Protein AF-A0ABD2D5I7-F1 (afdb_monomer)

Foldseek 3Di:
DDDDDPDDDDDDPPPDPCVVVDDDCPCVVVVVVVVVVVLVVQCVVPPPDHSPDDDFDKDFDDDPVGRVDIDGDDHDDPVVCVVVVADPVGDPD

pLDDT: mean 93.25, std 9.7, range [39.91, 98.56]

Structure (mmCIF, N/CA/C/O backbone):
data_AF-A0ABD2D5I7-F1
#
_entry.id   AF-A0ABD2D5I7-F1
#
loop_
_atom_site.group_PDB
_atom_site.id
_atom_site.type_symbol
_atom_site.label_atom_id
_atom_site.label_alt_id
_atom_site.label_comp_id
_atom_site.label_asym_id
_atom_site.label_entity_id
_atom_site.label_seq_id
_atom_site.pdbx_PDB_ins_code
_atom_site.Cartn_x
_atom_site.Cartn_y
_atom_site.Cartn_z
_atom_site.occupancy
_atom_site.B_iso_or_equiv
_atom_site.auth_seq_id
_atom_site.auth_comp_id
_atom_site.auth_asym_id
_atom_site.auth_atom_id
_atom_site.pdbx_PDB_model_num
ATOM 1 N N . MET A 1 1 ? 15.324 -7.312 -37.063 1.00 67.88 1 MET A N 1
ATOM 2 C CA . MET A 1 1 ? 15.719 -8.734 -37.141 1.00 67.88 1 MET A CA 1
ATOM 3 C C . MET A 1 1 ? 14.704 -9.442 -38.008 1.00 67.88 1 MET A C 1
ATOM 5 O O . MET A 1 1 ? 13.518 -9.305 -37.733 1.00 67.88 1 MET A O 1
ATOM 9 N N . ALA A 1 2 ? 15.147 -10.118 -39.065 1.00 83.62 2 ALA A N 1
ATOM 10 C CA . ALA A 1 2 ? 14.254 -10.952 -39.859 1.00 83.62 2 ALA A CA 1
ATOM 11 C C . ALA A 1 2 ? 13.894 -12.219 -39.057 1.00 83.62 2 ALA A C 1
ATOM 13 O O . ALA A 1 2 ? 14.761 -12.736 -38.344 1.00 83.62 2 ALA A O 1
ATOM 14 N N . PRO A 1 3 ? 12.640 -12.699 -39.120 1.00 88.25 3 PRO A N 1
ATOM 15 C CA . PRO A 1 3 ? 12.279 -13.980 -38.526 1.00 88.25 3 PRO A CA 1
ATOM 16 C C . PRO A 1 3 ? 13.114 -15.103 -39.158 1.00 88.25 3 PRO A C 1
ATOM 18 O O . PRO A 1 3 ? 13.356 -15.104 -40.362 1.00 88.25 3 PRO A O 1
ATOM 21 N N . S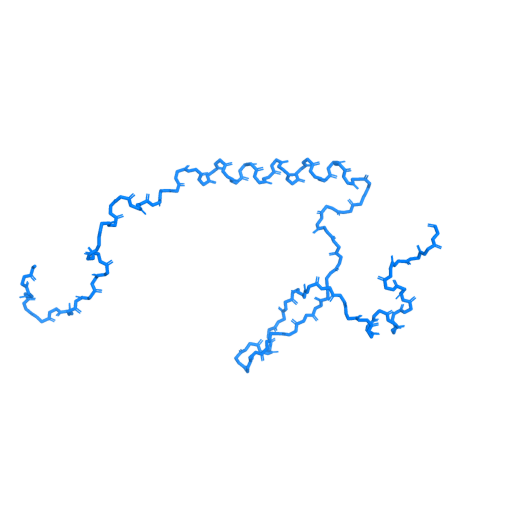ER A 1 4 ? 13.570 -16.048 -38.332 1.00 89.38 4 SER A N 1
ATOM 22 C CA . SER A 1 4 ? 14.318 -17.232 -38.764 1.00 89.38 4 SER A CA 1
ATOM 23 C C . SER A 1 4 ? 13.558 -18.489 -38.356 1.00 89.38 4 SER A C 1
ATOM 25 O O . SER A 1 4 ? 13.133 -18.607 -37.203 1.00 89.38 4 SER A O 1
ATOM 27 N N . ARG A 1 5 ? 13.401 -19.427 -39.302 1.00 90.44 5 ARG A N 1
ATOM 28 C CA . ARG A 1 5 ? 12.608 -20.661 -39.144 1.00 90.44 5 ARG A CA 1
ATOM 29 C C . ARG A 1 5 ? 11.195 -20.352 -38.599 1.00 90.44 5 ARG A C 1
ATOM 31 O O . ARG A 1 5 ? 10.646 -19.295 -38.888 1.00 90.44 5 ARG A O 1
ATOM 38 N N . ASN A 1 6 ? 10.594 -21.268 -37.837 1.00 92.38 6 ASN A N 1
ATOM 39 C CA . ASN A 1 6 ? 9.216 -21.164 -37.339 1.00 92.38 6 ASN A CA 1
ATOM 40 C C . ASN A 1 6 ? 9.136 -20.687 -35.871 1.00 92.38 6 ASN A C 1
ATOM 42 O O . ASN A 1 6 ? 8.479 -21.303 -35.034 1.00 92.38 6 ASN A O 1
ATOM 46 N N . GLY A 1 7 ? 9.888 -19.640 -35.524 1.00 92.00 7 GLY A N 1
ATOM 47 C CA . GLY A 1 7 ? 9.841 -19.035 -34.189 1.00 92.00 7 GLY A CA 1
ATOM 48 C C . GLY A 1 7 ? 8.635 -18.107 -33.993 1.00 92.00 7 GLY A C 1
ATOM 49 O O . GLY A 1 7 ? 8.097 -17.554 -34.950 1.00 92.00 7 GLY A O 1
ATOM 50 N N . MET A 1 8 ? 8.233 -17.881 -32.737 1.00 92.56 8 MET A N 1
ATOM 51 C CA . MET A 1 8 ? 7.157 -16.940 -32.401 1.00 92.56 8 MET A CA 1
ATOM 52 C C . MET A 1 8 ? 7.527 -15.501 -32.785 1.00 92.56 8 MET A C 1
ATOM 54 O O . MET A 1 8 ? 8.601 -15.007 -32.435 1.00 92.56 8 MET A O 1
ATOM 58 N N . ILE A 1 9 ? 6.600 -14.794 -33.437 1.00 90.62 9 ILE A N 1
ATOM 59 C CA . ILE A 1 9 ? 6.755 -13.367 -33.727 1.00 90.62 9 ILE A CA 1
ATOM 60 C C . ILE A 1 9 ? 6.543 -12.579 -32.433 1.00 90.62 9 ILE A C 1
ATOM 62 O O . ILE A 1 9 ? 5.422 -12.419 -31.946 1.00 90.62 9 ILE A O 1
ATOM 66 N N . LEU A 1 10 ? 7.638 -12.078 -31.869 1.00 93.12 10 LEU A N 1
ATOM 67 C CA . LEU A 1 10 ? 7.605 -11.243 -30.675 1.00 93.12 10 LEU A CA 1
ATOM 68 C C . LEU A 1 10 ? 7.125 -9.826 -31.027 1.00 93.12 10 LEU A C 1
ATOM 70 O O . LEU A 1 10 ? 7.531 -9.256 -32.038 1.00 93.12 10 LEU A O 1
ATOM 74 N N . LYS A 1 11 ? 6.325 -9.219 -30.143 1.00 94.88 11 LYS A N 1
ATOM 75 C CA . LYS A 1 11 ? 5.972 -7.787 -30.180 1.00 94.88 11 LYS A CA 1
ATOM 76 C C . LYS A 1 11 ? 6.624 -7.047 -29.000 1.00 94.88 11 LYS A C 1
ATOM 78 O O . LYS A 1 11 ? 5.929 -6.690 -28.049 1.00 94.88 11 LYS A O 1
ATOM 83 N N . PRO A 1 12 ? 7.960 -6.870 -28.987 1.00 94.44 12 PRO A N 1
ATOM 84 C CA . PRO A 1 12 ? 8.639 -6.230 -27.869 1.00 94.44 12 PRO A CA 1
ATOM 85 C C . PRO A 1 12 ? 8.352 -4.724 -27.842 1.00 94.44 12 PRO A C 1
ATOM 87 O O . PRO A 1 12 ? 8.644 -4.006 -28.793 1.00 94.44 12 PRO A O 1
ATOM 90 N N . HIS A 1 13 ? 7.844 -4.215 -26.721 1.00 95.50 13 HIS A N 1
ATOM 91 C CA . HIS A 1 13 ? 7.508 -2.796 -26.557 1.00 95.50 13 HIS A CA 1
ATOM 92 C C . HIS A 1 13 ? 8.732 -1.912 -26.234 1.00 95.50 13 HIS A C 1
ATOM 94 O O . HIS A 1 13 ? 8.715 -1.124 -25.291 1.00 95.50 13 HIS A O 1
ATOM 100 N N . PHE A 1 14 ? 9.790 -2.015 -27.044 1.00 94.75 14 PHE A N 1
ATOM 101 C CA . PHE A 1 14 ? 11.030 -1.226 -26.939 1.00 94.75 14 PHE A CA 1
ATOM 102 C C . PHE A 1 14 ? 11.172 -0.180 -28.064 1.00 94.75 14 PHE A C 1
ATOM 104 O O . PHE A 1 14 ? 12.278 0.187 -28.438 1.00 94.75 14 PHE A O 1
ATOM 111 N N . HIS A 1 15 ? 10.054 0.311 -28.612 1.00 94.00 15 HIS A N 1
ATOM 112 C CA . HIS A 1 15 ? 10.024 1.232 -29.766 1.00 94.00 15 HIS A CA 1
ATOM 113 C C . HIS A 1 15 ? 10.297 2.710 -29.434 1.00 94.00 15 HIS A C 1
ATOM 115 O O . HIS A 1 15 ? 10.431 3.527 -30.337 1.00 94.00 15 HIS A O 1
ATOM 121 N N . LYS A 1 16 ? 10.313 3.075 -28.148 1.00 96.06 16 LYS A N 1
ATOM 122 C CA . LYS A 1 16 ? 10.599 4.439 -27.669 1.00 96.06 16 LYS A CA 1
ATOM 123 C C . LYS A 1 16 ? 11.985 4.475 -27.027 1.00 96.06 16 LYS A C 1
ATOM 125 O O . LYS A 1 16 ? 12.515 3.419 -26.691 1.00 96.06 16 LYS A O 1
ATOM 130 N N . ASP A 1 17 ? 12.487 5.672 -26.716 1.00 94.94 17 ASP A N 1
ATOM 131 C CA . ASP A 1 17 ? 13.673 5.882 -25.869 1.00 94.94 17 ASP A CA 1
ATOM 132 C C . ASP A 1 17 ? 13.446 5.321 -24.452 1.00 94.94 17 ASP A C 1
ATOM 134 O O . ASP A 1 17 ? 13.072 6.036 -23.512 1.00 94.94 17 ASP A O 1
ATOM 138 N N . TRP A 1 18 ? 13.588 4.007 -24.304 1.00 96.25 18 TRP A N 1
ATOM 139 C CA . TRP A 1 18 ? 13.392 3.283 -23.053 1.00 96.25 18 TRP A CA 1
ATOM 140 C C . TRP A 1 18 ? 14.660 3.320 -22.201 1.00 96.25 18 TRP A C 1
ATOM 142 O O . TRP A 1 18 ? 14.557 3.427 -20.983 1.00 96.25 18 TRP A O 1
ATOM 152 N N . GLN A 1 19 ? 15.841 3.329 -22.833 1.00 96.62 19 GLN A N 1
ATOM 153 C CA . GLN A 1 19 ? 17.141 3.355 -22.151 1.00 96.62 19 GLN A CA 1
ATOM 154 C C . GLN A 1 19 ? 17.293 4.585 -21.241 1.00 96.62 19 GLN A C 1
ATOM 156 O O . GLN A 1 19 ? 17.780 4.471 -20.120 1.00 96.62 19 GLN A O 1
ATOM 161 N N . ARG A 1 20 ? 16.768 5.748 -21.659 1.00 96.94 20 ARG A N 1
ATOM 162 C CA . ARG A 1 20 ? 16.734 6.981 -20.845 1.00 96.94 20 ARG A CA 1
ATOM 163 C C . ARG A 1 20 ? 15.853 6.877 -19.592 1.00 96.94 20 ARG A C 1
ATOM 165 O O . ARG A 1 20 ? 15.998 7.675 -18.676 1.00 96.94 20 ARG A O 1
ATOM 172 N N . ARG A 1 21 ? 14.915 5.926 -19.550 1.00 96.06 21 ARG A N 1
ATOM 173 C CA . ARG A 1 21 ? 13.912 5.756 -18.481 1.00 96.06 21 ARG A CA 1
ATOM 174 C C . ARG A 1 21 ? 14.091 4.445 -17.716 1.00 96.06 21 ARG A C 1
ATOM 176 O O . ARG A 1 21 ? 13.137 3.918 -17.143 1.00 96.06 21 ARG A O 1
ATOM 183 N N . VAL A 1 22 ? 15.311 3.913 -17.693 1.00 97.12 22 VAL A N 1
ATOM 184 C CA . VAL A 1 22 ? 15.637 2.708 -16.929 1.00 97.12 22 VAL A CA 1
ATOM 185 C C . VAL A 1 22 ? 15.668 3.043 -15.439 1.00 97.12 22 VAL A C 1
ATOM 187 O O . VAL A 1 22 ? 16.551 3.743 -14.952 1.00 97.12 22 VAL A O 1
ATOM 190 N N . ALA A 1 23 ? 14.698 2.518 -14.693 1.00 96.88 23 ALA A N 1
ATOM 191 C CA . ALA A 1 23 ? 14.695 2.587 -13.238 1.00 96.88 23 ALA A CA 1
ATOM 192 C C . ALA A 1 23 ? 15.485 1.406 -12.651 1.00 96.88 23 ALA A C 1
ATOM 194 O O . ALA A 1 23 ? 15.045 0.257 -12.723 1.00 96.88 23 ALA A O 1
ATOM 195 N N . THR A 1 24 ? 16.639 1.684 -12.041 1.00 97.00 24 THR A N 1
ATOM 196 C CA . THR A 1 24 ? 17.440 0.671 -11.336 1.00 97.00 24 THR A CA 1
ATOM 197 C C . THR A 1 24 ? 16.986 0.499 -9.882 1.00 97.00 24 THR A C 1
ATOM 199 O O . THR A 1 24 ? 16.348 1.370 -9.285 1.00 97.00 24 THR A O 1
ATOM 202 N N . TRP A 1 25 ? 17.314 -0.653 -9.288 1.00 97.62 25 TRP A N 1
ATOM 203 C CA . TRP A 1 25 ? 16.870 -1.039 -7.940 1.00 97.62 25 TRP A CA 1
ATOM 204 C C . TRP A 1 25 ? 18.021 -1.164 -6.927 1.00 97.62 25 TRP A C 1
ATOM 206 O O . TRP A 1 25 ? 17.844 -1.760 -5.865 1.00 97.62 25 TRP A O 1
ATOM 216 N N . PHE A 1 26 ? 19.183 -0.552 -7.188 1.00 97.81 26 PHE A N 1
ATOM 217 C CA . PHE A 1 26 ? 20.338 -0.569 -6.270 1.00 97.81 26 PHE A CA 1
ATOM 218 C C . PHE A 1 26 ? 20.028 0.037 -4.891 1.00 97.81 26 PHE A C 1
ATOM 220 O O . PHE A 1 26 ? 20.593 -0.358 -3.876 1.00 97.81 26 PHE A O 1
ATOM 227 N N . ASN A 1 27 ? 19.060 0.954 -4.822 1.00 97.75 27 ASN A N 1
ATOM 228 C CA . ASN A 1 27 ? 18.607 1.577 -3.576 1.00 97.75 27 ASN A CA 1
ATOM 229 C C . ASN A 1 27 ? 17.630 0.709 -2.751 1.00 97.75 27 ASN A C 1
ATOM 231 O O . ASN A 1 27 ? 17.170 1.148 -1.691 1.00 97.75 27 ASN A O 1
ATOM 235 N N . GLN A 1 28 ? 17.278 -0.500 -3.203 1.00 98.19 28 GLN A N 1
ATOM 236 C CA . GLN A 1 28 ? 16.343 -1.391 -2.512 1.00 98.19 28 GLN A CA 1
ATOM 237 C C . GLN A 1 28 ? 16.750 -1.708 -1.051 1.00 98.19 28 GLN A C 1
ATOM 239 O O . GLN A 1 28 ? 15.894 -1.525 -0.173 1.00 98.19 28 GLN A O 1
ATOM 244 N N . PRO A 1 29 ? 17.999 -2.127 -0.732 1.00 98.25 29 PRO A N 1
ATOM 245 C CA . PRO A 1 29 ? 18.416 -2.380 0.652 1.00 98.25 29 PRO A CA 1
ATOM 246 C C . PRO A 1 29 ? 18.350 -1.116 1.517 1.00 98.25 29 PRO A C 1
ATOM 248 O O . PRO A 1 29 ? 17.749 -1.135 2.595 1.00 98.25 29 PRO A O 1
ATOM 251 N N . ALA A 1 30 ? 18.845 0.018 1.011 1.00 98.31 30 ALA A N 1
ATOM 252 C CA . ALA A 1 30 ? 18.778 1.301 1.710 1.00 98.31 30 ALA A CA 1
ATOM 253 C C . ALA A 1 30 ? 17.324 1.712 2.013 1.00 98.31 30 ALA A C 1
ATOM 255 O O . ALA A 1 30 ? 16.995 2.134 3.124 1.00 98.31 30 ALA A O 1
ATOM 256 N N . ARG A 1 31 ? 16.402 1.506 1.061 1.00 98.31 31 ARG A N 1
ATOM 257 C CA . ARG A 1 31 ? 14.969 1.783 1.239 1.00 98.31 31 ARG A CA 1
ATOM 258 C C . ARG A 1 31 ? 14.335 0.884 2.306 1.00 98.31 31 ARG A C 1
ATOM 260 O O . ARG A 1 31 ? 13.491 1.370 3.064 1.00 98.31 31 ARG A O 1
ATOM 267 N N . LYS A 1 32 ? 14.728 -0.395 2.389 1.00 98.56 32 LYS A N 1
ATOM 268 C CA . LYS A 1 32 ? 14.273 -1.332 3.436 1.00 98.56 32 LYS A CA 1
ATOM 269 C C . LYS A 1 32 ? 14.737 -0.873 4.823 1.00 98.56 32 LYS A C 1
ATOM 271 O O . LYS A 1 32 ? 13.900 -0.746 5.720 1.00 98.56 32 LYS A O 1
ATOM 276 N N . ILE A 1 33 ? 16.019 -0.529 4.972 1.00 98.56 33 ILE A N 1
ATOM 277 C CA . ILE A 1 33 ? 16.587 -0.013 6.230 1.00 98.56 33 ILE A CA 1
ATOM 278 C C . ILE A 1 33 ? 15.890 1.289 6.642 1.00 98.56 33 ILE A C 1
ATOM 280 O O . ILE A 1 33 ? 15.426 1.407 7.777 1.00 98.56 33 ILE A O 1
ATOM 284 N N . ARG A 1 34 ? 15.726 2.236 5.710 1.00 98.56 34 ARG A N 1
ATOM 285 C CA . ARG A 1 34 ? 15.041 3.514 5.962 1.00 98.56 34 ARG A CA 1
ATOM 286 C C . ARG A 1 34 ? 13.609 3.311 6.464 1.00 98.56 34 ARG A C 1
ATOM 288 O O . ARG A 1 34 ? 13.220 3.908 7.464 1.00 98.56 34 ARG A O 1
ATOM 295 N N . ARG A 1 35 ? 12.830 2.428 5.820 1.00 98.50 35 ARG A N 1
ATOM 296 C CA . ARG A 1 35 ? 11.463 2.082 6.259 1.00 98.50 35 ARG A CA 1
ATOM 297 C C . ARG A 1 35 ? 11.448 1.456 7.658 1.00 98.50 35 ARG A C 1
ATOM 299 O O . ARG A 1 35 ? 10.560 1.777 8.441 1.00 98.50 35 ARG A O 1
ATOM 306 N N . ARG A 1 36 ? 12.415 0.591 7.994 1.00 98.25 36 ARG A N 1
ATOM 307 C CA . ARG A 1 36 ? 12.533 -0.021 9.332 1.00 98.25 36 ARG A CA 1
ATOM 308 C C . ARG A 1 36 ? 12.820 1.025 10.412 1.00 98.25 36 ARG A C 1
ATOM 310 O O . ARG A 1 36 ? 12.075 1.079 11.387 1.00 98.25 36 ARG A O 1
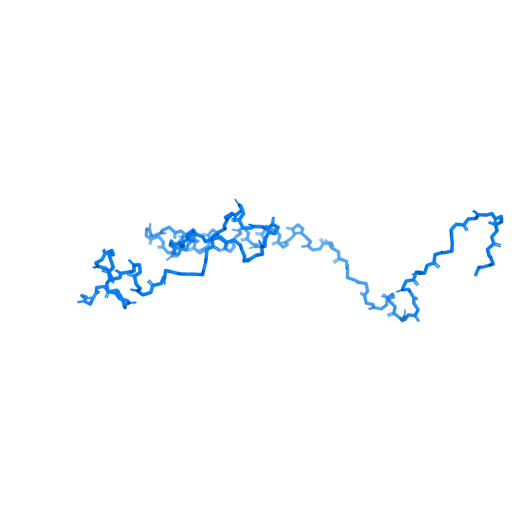ATOM 317 N N . LYS A 1 37 ? 13.828 1.881 10.209 1.00 98.44 37 LYS A N 1
ATOM 318 C CA . LYS A 1 37 ? 14.182 2.960 11.150 1.00 98.44 37 LYS A CA 1
ATOM 319 C C . LYS A 1 37 ? 13.002 3.913 11.382 1.00 98.44 37 LYS A C 1
ATOM 321 O O . LYS A 1 37 ? 12.671 4.208 12.525 1.00 98.44 37 LYS A O 1
ATOM 326 N N . ALA A 1 38 ? 12.295 4.306 10.318 1.00 97.88 38 ALA A N 1
ATOM 327 C CA . ALA A 1 38 ? 11.107 5.156 10.427 1.00 97.88 38 ALA A CA 1
ATOM 328 C C . ALA A 1 38 ? 9.974 4.505 11.246 1.00 97.88 38 ALA A C 1
ATOM 330 O O . ALA A 1 38 ? 9.330 5.174 12.052 1.00 97.88 38 ALA A O 1
ATOM 331 N N . ARG A 1 39 ? 9.744 3.191 11.088 1.00 97.75 39 ARG A N 1
ATOM 332 C CA . ARG A 1 39 ? 8.766 2.452 11.909 1.00 97.75 39 ARG A CA 1
ATOM 333 C C . ARG A 1 39 ? 9.170 2.406 13.384 1.00 97.75 39 ARG A C 1
ATOM 335 O O . ARG A 1 39 ? 8.312 2.621 14.231 1.00 97.75 39 ARG A O 1
ATOM 342 N N . GLN A 1 40 ? 10.451 2.177 13.687 1.00 97.38 40 GLN A N 1
ATOM 343 C CA . GLN A 1 40 ? 10.968 2.184 15.064 1.00 97.38 40 GLN A CA 1
ATOM 344 C C . GLN A 1 40 ? 10.824 3.565 15.717 1.00 97.38 40 GLN A C 1
ATOM 346 O O . GLN A 1 40 ? 10.336 3.661 16.840 1.00 97.38 40 GLN A O 1
ATOM 351 N N . ALA A 1 41 ? 11.170 4.636 14.997 1.00 97.56 41 ALA A N 1
ATOM 352 C CA . ALA A 1 41 ? 10.996 6.006 15.476 1.00 97.56 41 ALA A CA 1
ATOM 353 C C . ALA A 1 41 ? 9.515 6.342 15.728 1.00 97.56 41 ALA A C 1
ATOM 355 O O . ALA A 1 41 ? 9.173 6.882 16.778 1.00 97.56 41 ALA A O 1
ATOM 356 N N . LYS A 1 42 ? 8.613 5.954 14.810 1.00 96.69 42 LYS A N 1
ATOM 357 C CA . LYS A 1 42 ? 7.162 6.119 14.996 1.00 96.69 42 LYS A CA 1
ATOM 358 C C . LYS A 1 42 ? 6.662 5.373 16.237 1.00 96.69 42 LYS A C 1
ATOM 360 O O . LYS A 1 42 ? 5.861 5.936 16.973 1.00 96.69 42 LYS A O 1
ATOM 365 N N . ALA A 1 43 ? 7.112 4.136 16.454 1.00 96.88 43 ALA A N 1
ATOM 366 C CA . ALA A 1 43 ? 6.693 3.331 17.599 1.00 96.88 43 ALA A CA 1
ATOM 367 C C . ALA A 1 43 ? 7.104 3.972 18.930 1.00 96.88 43 ALA A C 1
ATOM 369 O O . ALA A 1 43 ? 6.261 4.122 19.806 1.00 96.88 43 ALA A O 1
ATOM 370 N N . ARG A 1 44 ? 8.354 4.443 19.038 1.00 96.44 44 ARG A N 1
ATOM 371 C CA . ARG A 1 44 ? 8.838 5.171 20.223 1.00 96.44 44 ARG A CA 1
ATOM 372 C C . ARG A 1 44 ? 8.031 6.442 20.492 1.00 96.44 44 ARG A C 1
ATOM 374 O O . ARG A 1 44 ? 7.681 6.702 21.630 1.00 96.44 44 ARG A O 1
ATOM 381 N N . ARG A 1 45 ? 7.686 7.200 19.444 1.00 96.75 45 ARG A N 1
ATOM 382 C CA . ARG A 1 45 ? 6.921 8.455 19.564 1.00 96.75 45 ARG A CA 1
ATOM 383 C C . ARG A 1 45 ? 5.473 8.262 20.030 1.00 96.75 45 ARG A C 1
ATOM 385 O O . ARG A 1 45 ? 4.905 9.169 20.618 1.00 96.75 45 ARG A O 1
ATOM 392 N N . VAL A 1 46 ? 4.843 7.139 19.682 1.00 95.06 46 VAL A N 1
ATOM 393 C CA . VAL A 1 46 ? 3.406 6.896 19.928 1.00 95.06 46 VAL A CA 1
ATOM 394 C C . VAL A 1 46 ? 3.163 6.066 21.198 1.00 95.06 46 VAL A C 1
ATOM 396 O O . VAL A 1 46 ? 2.015 5.952 21.631 1.00 95.06 46 VAL A O 1
ATOM 399 N N . ALA A 1 47 ? 4.222 5.522 21.808 1.00 93.94 47 ALA A N 1
ATOM 400 C CA . ALA A 1 47 ? 4.151 4.764 23.053 1.00 93.94 47 ALA A CA 1
ATOM 401 C C . ALA A 1 47 ? 3.340 5.525 24.127 1.00 93.94 47 ALA A C 1
ATOM 403 O O . ALA A 1 47 ? 3.500 6.741 24.245 1.00 93.94 47 ALA A O 1
ATOM 404 N N . PRO A 1 48 ? 2.437 4.849 24.868 1.00 95.38 48 PRO A N 1
ATOM 405 C CA . PRO A 1 48 ? 2.250 3.392 24.968 1.00 95.38 48 PRO A CA 1
ATOM 406 C C . PRO A 1 48 ? 1.347 2.768 23.886 1.00 95.38 48 PRO A C 1
ATOM 408 O O . PRO A 1 48 ? 1.159 1.553 23.858 1.00 95.38 48 PRO A O 1
ATOM 411 N N . ARG A 1 49 ? 0.773 3.568 22.979 1.00 93.88 49 ARG A N 1
ATOM 412 C CA . ARG A 1 49 ? -0.176 3.067 21.974 1.00 93.88 49 ARG A CA 1
ATOM 413 C C . ARG A 1 49 ? 0.521 2.207 20.904 1.00 93.88 49 ARG A C 1
ATOM 415 O O . ARG A 1 49 ? 1.661 2.488 20.522 1.00 93.88 49 ARG A O 1
ATOM 422 N N . PRO A 1 50 ? -0.169 1.201 20.337 1.00 95.19 50 PRO A N 1
ATOM 423 C CA . PRO A 1 50 ? 0.401 0.333 19.311 1.00 95.19 50 PRO A CA 1
ATOM 424 C C . PRO A 1 50 ? 0.713 1.085 18.004 1.00 95.19 50 PRO A C 1
ATOM 426 O O . PRO A 1 50 ? -0.093 1.842 17.465 1.00 95.19 50 PRO A O 1
ATOM 429 N N . ALA A 1 51 ? 1.890 0.823 17.429 1.00 93.56 51 ALA A N 1
ATOM 430 C CA . ALA A 1 51 ? 2.399 1.542 16.252 1.00 93.56 51 ALA A CA 1
ATOM 431 C C . ALA A 1 51 ? 1.742 1.145 14.910 1.00 93.56 51 ALA A C 1
ATOM 433 O O . ALA A 1 51 ? 1.886 1.871 13.912 1.00 93.56 51 ALA A O 1
ATOM 434 N N . CYS A 1 52 ? 1.044 -0.001 14.885 1.00 90.44 52 CYS A N 1
ATOM 435 C CA . CYS A 1 52 ? 0.407 -0.593 13.699 1.00 90.44 52 CYS A CA 1
ATOM 436 C C . CYS A 1 52 ? -0.704 0.299 13.106 1.00 90.44 52 CYS A C 1
ATOM 438 O O . CYS A 1 52 ? -1.041 0.177 11.931 1.00 90.44 52 CYS A O 1
ATOM 440 N N . GLY A 1 53 ? -1.188 1.277 13.876 1.00 89.94 53 GLY A N 1
ATOM 441 C CA . GLY A 1 53 ? -2.282 2.164 13.488 1.00 89.94 53 GLY A CA 1
ATOM 442 C C . GLY A 1 53 ? -3.612 1.728 14.108 1.00 89.94 53 GLY A C 1
ATOM 443 O O . GLY A 1 53 ? -3.619 0.846 14.965 1.00 89.94 53 GLY A O 1
ATOM 444 N N . PRO A 1 54 ? -4.722 2.370 13.713 1.00 92.56 54 PRO A N 1
ATOM 445 C CA . PRO A 1 54 ? -6.046 2.045 14.231 1.00 92.56 54 PRO A CA 1
ATOM 446 C C . PRO A 1 54 ? -6.529 0.678 13.734 1.00 92.56 54 PRO A C 1
ATOM 448 O O . PRO A 1 54 ? -6.121 0.213 12.664 1.00 92.56 54 PRO A O 1
ATOM 451 N N . VAL A 1 55 ? -7.440 0.070 14.495 1.00 93.88 55 VAL A N 1
ATOM 452 C CA . VAL A 1 55 ? -8.141 -1.162 14.108 1.00 93.88 55 VAL A CA 1
ATOM 453 C C . VAL A 1 55 ? -8.941 -0.917 12.826 1.00 93.88 55 VAL A C 1
ATOM 455 O O . VAL A 1 55 ? -9.486 0.168 12.612 1.00 93.88 55 VAL A O 1
ATOM 458 N N . ARG A 1 56 ? -8.978 -1.916 11.941 1.00 95.44 56 ARG A N 1
ATOM 459 C CA . ARG A 1 56 ? -9.662 -1.842 10.643 1.00 95.44 56 ARG A CA 1
ATOM 460 C C . ARG A 1 56 ? -10.694 -2.965 10.543 1.00 95.44 56 ARG A C 1
ATOM 462 O O . ARG A 1 56 ? -10.372 -4.074 10.968 1.00 95.44 56 ARG A O 1
ATOM 469 N N . PRO A 1 57 ? -11.875 -2.720 9.948 1.00 97.06 57 PRO A N 1
ATOM 470 C CA . PRO A 1 57 ? -12.875 -3.762 9.771 1.00 97.06 57 PRO A CA 1
ATOM 471 C C . PRO A 1 57 ? -12.438 -4.777 8.723 1.00 97.06 57 PRO A C 1
ATOM 473 O O . PRO A 1 57 ? -11.603 -4.511 7.851 1.00 97.06 57 PRO A O 1
ATOM 476 N N . VAL A 1 58 ? -13.063 -5.936 8.798 1.00 97.00 58 VAL A N 1
ATOM 477 C CA . VAL A 1 58 ? -12.859 -7.073 7.916 1.00 97.00 58 VAL A CA 1
ATOM 478 C C . VAL A 1 58 ? -13.899 -6.984 6.792 1.00 97.00 58 VAL A C 1
ATOM 480 O O . VAL A 1 58 ? -15.091 -7.031 7.056 1.00 97.00 58 VAL A O 1
ATOM 483 N N . VAL A 1 59 ? -13.466 -6.803 5.539 1.00 97.38 59 VAL A N 1
ATOM 484 C CA . VAL A 1 59 ? -14.356 -6.516 4.393 1.00 97.38 59 VAL A CA 1
ATOM 485 C C . VAL A 1 59 ? -14.129 -7.520 3.261 1.00 97.38 59 VAL A C 1
ATOM 487 O O . VAL A 1 59 ? -12.985 -7.860 2.943 1.00 97.38 59 VAL A O 1
ATOM 490 N N . ARG A 1 60 ? -15.211 -7.974 2.618 1.00 97.12 60 ARG A N 1
ATOM 491 C CA . ARG A 1 60 ? -15.152 -8.840 1.427 1.00 97.12 60 ARG A CA 1
ATOM 492 C C . ARG A 1 60 ? -14.719 -8.065 0.179 1.00 97.12 60 ARG A C 1
ATOM 494 O O . ARG A 1 60 ? -15.008 -6.880 0.017 1.00 97.12 60 ARG A O 1
ATOM 501 N N . CYS A 1 61 ? -13.999 -8.725 -0.724 1.00 97.44 61 CYS A N 1
ATOM 502 C CA . CYS A 1 61 ? -13.667 -8.136 -2.023 1.00 97.44 61 CYS A CA 1
ATOM 503 C C . CYS A 1 61 ? -14.910 -8.079 -2.942 1.00 97.44 61 CYS A C 1
ATOM 505 O O . CYS A 1 61 ? -15.768 -8.950 -2.841 1.00 97.44 61 CYS A O 1
ATOM 507 N N . PRO A 1 62 ? -15.016 -7.087 -3.848 1.00 97.12 62 PRO A N 1
ATOM 508 C CA . PRO A 1 62 ? -16.288 -6.755 -4.501 1.00 97.12 62 PRO A CA 1
ATOM 509 C C . PRO A 1 62 ? -16.701 -7.672 -5.663 1.00 97.12 62 PRO A C 1
ATOM 511 O O . PRO A 1 62 ? -17.864 -7.672 -6.042 1.00 97.12 62 PRO A O 1
ATOM 514 N N . THR A 1 63 ? -15.779 -8.420 -6.278 1.00 97.56 63 TH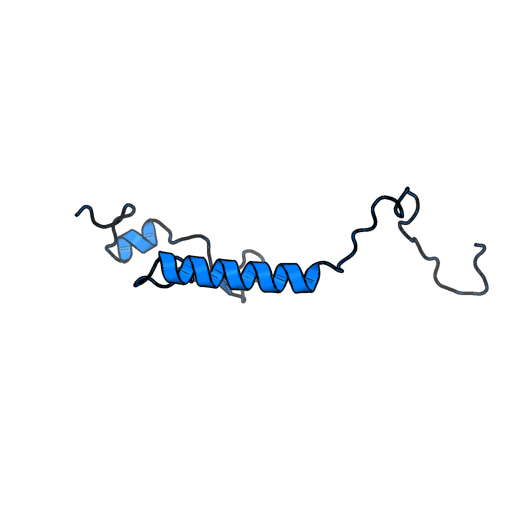R A N 1
ATOM 515 C CA . THR A 1 63 ? -16.086 -9.186 -7.500 1.00 97.56 63 THR A CA 1
ATOM 516 C C . THR A 1 63 ? -16.440 -10.638 -7.200 1.00 97.56 63 THR A C 1
ATOM 518 O O . THR A 1 63 ? -15.922 -11.218 -6.247 1.00 97.56 63 THR A O 1
ATOM 521 N N . VAL A 1 64 ? -17.222 -11.272 -8.082 1.00 97.88 64 VAL A N 1
ATOM 522 C CA . VAL A 1 64 ? -17.588 -12.703 -7.990 1.00 97.88 64 VAL A CA 1
ATOM 523 C C . VAL A 1 64 ? -16.354 -13.597 -7.831 1.00 97.88 64 VAL A C 1
ATOM 525 O O . VAL A 1 64 ? -16.334 -14.508 -7.014 1.00 97.88 64 VAL A O 1
ATOM 528 N N . ARG A 1 65 ? -15.252 -13.297 -8.523 1.00 97.69 65 ARG A N 1
ATOM 529 C CA . ARG A 1 65 ? -14.010 -14.073 -8.382 1.00 97.69 65 ARG A CA 1
ATOM 530 C C . ARG A 1 65 ? -13.388 -13.990 -6.980 1.00 97.69 65 ARG A C 1
ATOM 532 O O . ARG A 1 65 ? -12.723 -14.930 -6.558 1.00 97.69 65 ARG A O 1
ATOM 539 N N . TYR A 1 66 ? -13.551 -12.870 -6.275 1.00 97.94 66 TYR A N 1
ATOM 540 C CA . TYR A 1 66 ? -12.839 -12.592 -5.022 1.00 97.94 66 TYR A CA 1
ATOM 541 C C . TYR A 1 66 ? -13.740 -12.458 -3.793 1.00 97.94 66 TYR A C 1
ATOM 543 O O . TYR A 1 66 ? -13.209 -12.283 -2.703 1.00 97.94 66 TYR A O 1
ATOM 551 N N . HIS A 1 67 ? -15.060 -12.574 -3.928 1.00 96.88 67 HIS A N 1
ATOM 552 C CA . HIS A 1 67 ? -16.015 -12.432 -2.822 1.00 96.88 67 HIS A CA 1
ATOM 553 C C . HIS A 1 67 ? -15.840 -13.463 -1.687 1.00 96.88 67 HIS A C 1
ATOM 555 O O . HIS A 1 67 ? -16.297 -13.225 -0.570 1.00 96.88 67 HIS A O 1
ATOM 561 N N . THR A 1 68 ? -15.143 -14.576 -1.945 1.00 97.12 68 THR A N 1
ATOM 562 C CA . THR A 1 68 ? -14.733 -15.568 -0.933 1.00 97.12 68 THR A CA 1
ATOM 563 C C . THR A 1 68 ? -13.526 -15.117 -0.111 1.00 97.12 68 THR A C 1
ATOM 565 O O . THR A 1 68 ? -13.268 -15.655 0.962 1.00 97.12 68 THR A O 1
ATOM 568 N N . ARG A 1 69 ? -12.770 -14.125 -0.597 1.00 97.25 69 ARG A N 1
ATOM 569 C CA . ARG A 1 69 ? -11.598 -13.566 0.077 1.00 97.25 69 ARG A CA 1
ATOM 570 C C . ARG A 1 69 ? -11.964 -12.312 0.854 1.00 97.25 69 ARG A C 1
ATOM 572 O O . ARG A 1 69 ? -12.795 -11.497 0.452 1.00 97.25 69 ARG A O 1
ATOM 579 N N . VAL A 1 70 ? -11.240 -12.133 1.946 1.00 97.38 70 VAL A N 1
ATOM 580 C CA . VAL A 1 70 ? -11.446 -11.067 2.915 1.00 97.38 70 VAL A CA 1
ATOM 581 C C . VAL A 1 70 ? -10.173 -10.229 3.041 1.00 97.38 70 VAL A C 1
ATOM 583 O O . VAL A 1 70 ? -9.064 -10.736 2.873 1.00 97.38 70 VAL A O 1
ATOM 586 N N . ARG A 1 71 ? -10.321 -8.928 3.308 1.00 96.88 71 ARG A N 1
ATOM 587 C CA . ARG A 1 71 ? -9.217 -7.972 3.475 1.00 96.88 71 ARG A CA 1
ATOM 588 C C . ARG A 1 71 ? -9.524 -6.938 4.555 1.00 96.88 71 ARG A C 1
ATOM 590 O O . ARG A 1 71 ? -10.680 -6.714 4.900 1.00 96.88 71 ARG A O 1
ATOM 597 N N . ALA A 1 72 ? -8.496 -6.232 5.018 1.00 97.19 72 ALA A N 1
ATOM 598 C CA . ALA A 1 72 ? -8.695 -5.053 5.854 1.00 97.19 72 ALA A CA 1
ATOM 599 C C . ALA A 1 72 ? -9.364 -3.916 5.049 1.00 97.19 72 ALA A C 1
ATOM 601 O O . ALA A 1 72 ? -8.884 -3.513 3.982 1.00 97.19 72 ALA A O 1
ATOM 602 N N . GLY A 1 73 ? -10.478 -3.398 5.568 1.00 96.31 73 GLY A N 1
ATOM 603 C CA . GLY 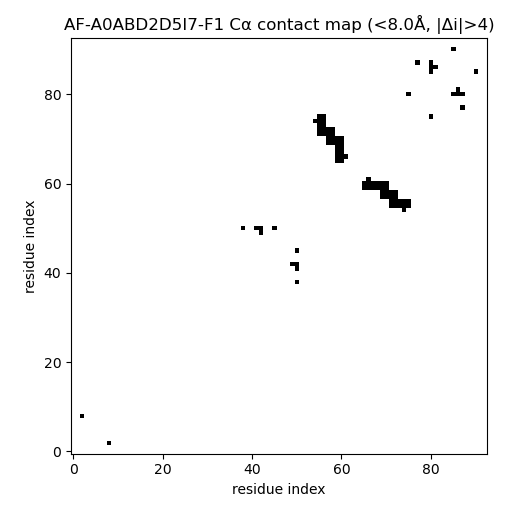A 1 73 ? -11.224 -2.254 5.043 1.00 96.31 73 GLY A CA 1
ATOM 604 C C . GLY A 1 73 ? -10.517 -0.918 5.284 1.00 96.31 73 GLY A C 1
ATOM 605 O O . GLY A 1 73 ? -9.353 -0.882 5.683 1.00 96.31 73 GLY A O 1
ATOM 606 N N . ARG A 1 74 ? -11.194 0.210 5.022 1.00 94.81 74 ARG A N 1
ATOM 607 C CA . ARG A 1 74 ? -10.644 1.553 5.306 1.00 94.81 74 ARG A CA 1
ATOM 608 C C . ARG A 1 74 ? -10.838 1.969 6.763 1.00 94.81 74 ARG A C 1
ATOM 610 O O . ARG A 1 74 ? -9.883 2.419 7.390 1.00 94.81 74 ARG A O 1
ATOM 617 N N . GLY A 1 75 ? -12.057 1.799 7.251 1.00 94.94 75 GLY A N 1
ATOM 618 C CA . GLY A 1 75 ? -12.545 2.129 8.585 1.00 94.94 75 GLY A CA 1
ATOM 619 C C . GLY A 1 75 ? -13.977 1.610 8.716 1.00 94.94 75 GLY A C 1
ATOM 620 O O . GLY A 1 75 ? -14.555 1.206 7.704 1.00 94.94 75 GLY A O 1
ATOM 621 N N . PHE A 1 76 ? -14.492 1.576 9.942 1.00 96.25 76 PHE A N 1
ATOM 622 C CA . PHE A 1 76 ? -15.837 1.089 10.255 1.00 96.25 76 PHE A CA 1
ATOM 623 C C . PHE A 1 76 ? -16.922 1.978 9.641 1.00 96.25 76 PHE A C 1
ATOM 625 O O . PHE A 1 76 ? -16.723 3.184 9.463 1.00 96.25 76 PHE A O 1
ATOM 632 N N . SER A 1 77 ? -18.058 1.373 9.310 1.00 95.25 77 SER A N 1
ATOM 633 C CA . S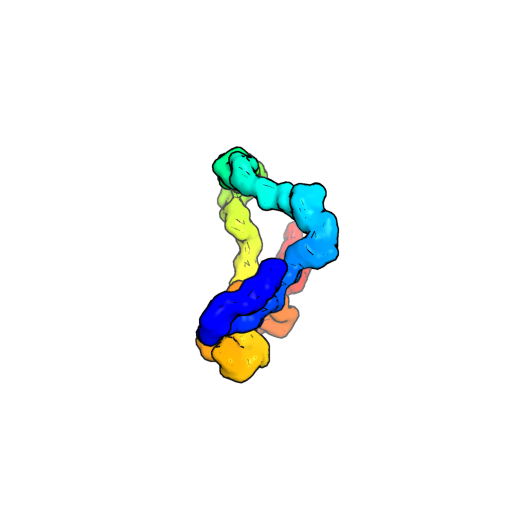ER A 1 77 ? -19.263 2.100 8.919 1.00 95.25 77 SER A CA 1
ATOM 634 C C . SER A 1 77 ? -19.912 2.774 10.135 1.00 95.25 77 SER A C 1
ATOM 636 O O . SER A 1 77 ? -19.714 2.367 11.279 1.00 95.25 77 SER A O 1
ATOM 638 N N . LEU A 1 78 ? -20.699 3.827 9.897 1.00 94.94 78 LEU A N 1
ATOM 639 C CA . LEU A 1 78 ? -21.414 4.523 10.975 1.00 94.94 78 LEU A CA 1
ATOM 640 C C . LEU A 1 78 ? -22.466 3.630 11.641 1.00 94.94 78 LEU A C 1
ATOM 642 O O . LEU A 1 78 ? -22.735 3.787 12.828 1.00 94.94 78 LEU A O 1
ATOM 646 N N . GLU A 1 79 ? -23.041 2.704 10.878 1.00 95.31 79 GLU A N 1
ATOM 647 C CA . GLU A 1 79 ? -24.000 1.724 11.375 1.00 95.31 79 GLU A CA 1
ATOM 648 C C . GLU A 1 79 ? -23.331 0.733 12.331 1.00 95.31 79 GLU A C 1
ATOM 650 O O . GLU A 1 79 ? -23.782 0.594 13.464 1.00 95.31 79 GLU A O 1
ATOM 655 N N . GLU A 1 80 ? -22.199 0.141 11.937 1.00 94.06 80 GLU A N 1
ATOM 656 C CA . GLU A 1 80 ? -21.416 -0.746 12.810 1.00 94.06 80 GLU A CA 1
ATOM 657 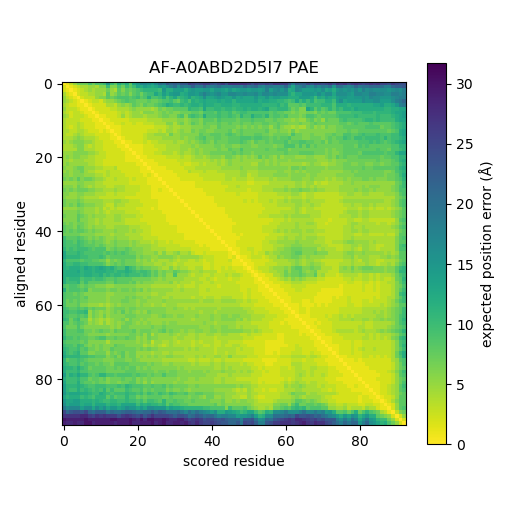C C . GLU A 1 80 ? -20.997 -0.041 14.106 1.00 94.06 80 GLU A C 1
ATOM 659 O O . GLU A 1 80 ? -21.089 -0.623 15.184 1.00 94.06 80 GLU A O 1
ATOM 664 N N . LEU A 1 81 ? -20.572 1.226 14.023 1.00 94.56 81 LEU A N 1
ATOM 665 C CA . LEU A 1 81 ? -20.206 2.011 15.206 1.00 94.56 81 LEU A CA 1
ATOM 666 C C . LEU A 1 81 ? -21.407 2.273 16.121 1.00 94.56 81 LEU A C 1
ATOM 668 O O . LEU A 1 81 ? -21.273 2.173 17.338 1.00 94.56 81 LEU A O 1
ATOM 672 N N . ARG A 1 82 ? -22.583 2.566 15.550 1.00 93.50 82 ARG A N 1
ATOM 673 C CA . ARG A 1 82 ? -23.820 2.765 16.315 1.00 93.50 82 ARG A CA 1
ATOM 674 C C . ARG A 1 82 ? -24.242 1.487 17.036 1.00 93.50 82 ARG A C 1
ATOM 676 O O . ARG A 1 82 ? -24.594 1.561 18.207 1.00 93.50 82 ARG A O 1
ATOM 683 N N . VAL A 1 83 ? -24.178 0.340 16.358 1.00 96.12 83 VAL A N 1
ATOM 684 C CA . VAL A 1 83 ? -24.479 -0.974 16.953 1.00 96.12 83 VAL A CA 1
ATOM 685 C C . VAL A 1 83 ? -23.478 -1.317 18.059 1.00 96.12 83 VAL A C 1
ATOM 687 O O . VAL A 1 83 ? -23.866 -1.846 19.093 1.00 96.12 83 VAL A O 1
ATOM 690 N N . ALA A 1 84 ? -22.207 -0.957 17.882 1.00 94.50 84 ALA A N 1
ATOM 691 C CA . ALA A 1 84 ? -21.171 -1.134 18.896 1.00 94.50 84 ALA A CA 1
ATOM 692 C C . ALA A 1 84 ? -21.240 -0.119 20.057 1.00 94.50 84 ALA A C 1
ATOM 694 O O . ALA A 1 84 ? -20.439 -0.217 20.983 1.00 94.50 84 ALA A O 1
ATOM 695 N N . GLY A 1 85 ? -22.145 0.868 20.015 1.00 93.56 85 GLY A N 1
ATOM 696 C CA . GLY A 1 85 ? -22.262 1.906 21.045 1.00 93.56 85 GLY A CA 1
ATOM 697 C C . GLY A 1 85 ? -21.127 2.937 21.044 1.00 93.56 85 GLY A C 1
ATOM 698 O O . GLY A 1 85 ? -20.930 3.627 22.038 1.00 93.56 85 GLY A O 1
ATOM 699 N N . ILE A 1 86 ? -20.375 3.062 19.946 1.00 93.38 86 ILE A N 1
ATOM 700 C CA . ILE A 1 86 ? -19.212 3.952 19.844 1.00 93.38 86 ILE A CA 1
ATOM 701 C C . ILE A 1 86 ? -19.595 5.222 19.083 1.00 93.38 86 ILE A C 1
ATOM 703 O O . ILE A 1 86 ? -20.045 5.177 17.933 1.00 93.38 86 ILE A O 1
ATOM 707 N N . HIS A 1 87 ? -19.353 6.390 19.683 1.00 93.31 87 HIS A N 1
ATOM 708 C CA . HIS A 1 87 ? -19.593 7.658 19.005 1.00 93.31 87 HIS A CA 1
ATOM 709 C C . HIS A 1 87 ? -18.572 7.906 17.877 1.00 93.31 87 HIS A C 1
ATOM 711 O O . HIS A 1 87 ? -17.363 7.744 18.039 1.00 93.31 87 HIS A O 1
ATOM 717 N N . LYS A 1 88 ? -19.042 8.377 16.713 1.00 89.19 88 LYS A N 1
ATOM 718 C CA . LYS A 1 88 ? -18.230 8.550 15.487 1.00 89.19 88 LYS A CA 1
ATOM 719 C C . LYS A 1 88 ? -17.009 9.473 15.625 1.00 89.19 88 LYS A C 1
ATOM 721 O O . LYS A 1 88 ? -16.086 9.374 14.821 1.00 89.19 88 LYS A O 1
ATOM 726 N N . LYS A 1 89 ? -17.028 10.407 16.585 1.00 86.19 89 LYS A N 1
ATOM 727 C CA . LYS A 1 89 ? -15.913 11.335 16.859 1.00 86.19 89 LYS A CA 1
ATOM 728 C C . LYS A 1 89 ? -14.981 10.838 17.980 1.00 86.19 89 LYS A C 1
ATOM 730 O O . LYS A 1 89 ? -13.962 11.478 18.211 1.00 86.19 89 LYS A O 1
ATOM 735 N N . GLY A 1 90 ? -15.298 9.709 18.618 1.00 73.44 90 GLY A N 1
ATOM 736 C CA . GLY A 1 90 ? -14.740 9.299 19.909 1.00 73.44 90 GLY A CA 1
ATOM 737 C C . GLY A 1 90 ? -15.551 9.857 21.081 1.00 73.44 90 GLY A C 1
ATOM 738 O O . GLY A 1 90 ? -16.411 10.724 20.874 1.00 73.44 90 GLY A O 1
ATOM 739 N N . ASP A 1 91 ? -15.286 9.335 22.281 1.00 55.91 91 ASP A N 1
ATOM 740 C CA . ASP A 1 91 ? -15.828 9.869 23.530 1.00 55.91 91 ASP A CA 1
ATOM 741 C C . ASP A 1 91 ? -15.287 11.286 23.719 1.00 55.91 91 ASP A C 1
ATOM 743 O O . ASP A 1 91 ? -14.078 11.514 23.760 1.00 55.91 91 ASP A O 1
ATOM 747 N N . SER A 1 92 ? -16.195 12.257 23.752 1.00 44.66 92 SER A N 1
ATOM 748 C CA . SER A 1 92 ? -15.900 13.625 24.154 1.00 44.66 92 SER A CA 1
ATOM 749 C C . SER A 1 92 ? -15.708 13.642 25.667 1.00 44.66 92 SER A C 1
ATOM 751 O O . SER A 1 92 ? -16.658 13.867 26.414 1.00 44.66 92 SER A O 1
ATOM 753 N N . SER A 1 93 ? -14.497 13.326 26.107 1.00 39.91 93 SER A N 1
ATOM 754 C CA . SER A 1 93 ? -13.955 13.725 27.406 1.00 39.91 93 SER A CA 1
ATOM 755 C C . SER A 1 93 ? -12.774 14.649 27.159 1.00 39.91 93 SER A C 1
ATOM 757 O O . SER A 1 93 ? -11.985 14.343 26.234 1.00 39.91 93 SER A O 1
#

Radius of gyration: 24.83 Å; Cα contacts (8 Å, |Δi|>4): 45; chains: 1; bounding box: 45×35×67 Å

Solvent-accessible surface area (backbone atoms only — not comparable to full-atom values): 6303 Å² total; per-residue (Å²): 133,82,88,65,87,94,63,84,87,78,84,76,92,70,88,58,85,49,79,87,68,66,82,80,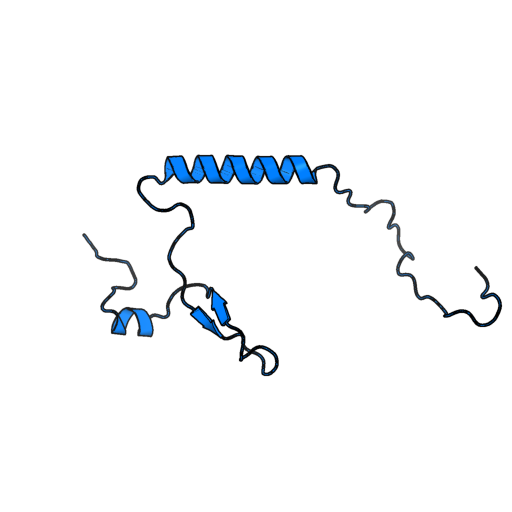67,84,60,52,66,60,51,52,52,51,54,51,53,52,51,53,53,49,31,66,73,47,56,93,51,73,69,91,59,80,88,55,39,84,35,66,40,94,46,88,93,38,48,89,41,73,42,76,44,90,54,75,54,73,64,60,30,54,76,70,70,47,56,96,87,52,82,91,122

InterPro domains:
  IPR001380 Large ribosomal subunit protein eL13 [PF01294] (8-89)
  IPR001380 Large ribosomal subunit protein eL13 [PTHR11722] (1-89)
  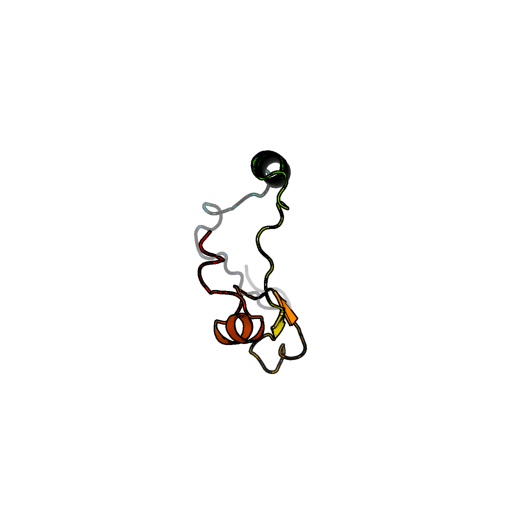IPR018256 Large ribosomal subunit protein eL13, conserved site [PS01104] (71-85)

Secondary structure (DSSP, 8-state):
----TT------S--S--GGG----TTHHHHHHHHHHHHHHHHHHHTTS-TT-S---EEE-SSTTTTT-EEE-SS--HHHHHHTT--TT----

Mean predicted aligned error: 6.16 Å

Organism: Daubentonia madagascariensis (NCBI:txid31869)

Sequence (93 aa):
MAPSRNGMILKPHFHKDWQRRVATWFNQPARKIRRRKARQAKARRVAPRPACGPVRPVVRCPTVRYHTRVRAGRGFSLEELRVAGIHKKGDSS

Nearest PDB structures (foldseek):
  8oj5-assembly1_LL  TM=9.797E-01  e=6.052E-13  Homo sapiens
  8fl6-assembly1_L6  TM=9.710E-01  e=1.576E-12  Homo sapiens
  7qiz-assembly1_N  TM=9.800E-01  e=8.125E-09  Solanum lycopersicum
  8b2l-assemb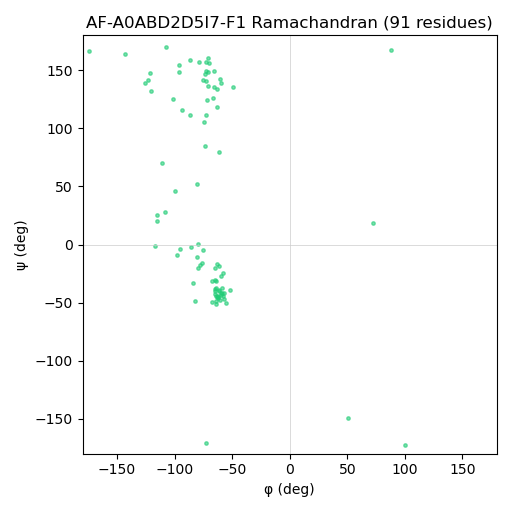ly1_D3  TM=9.798E-01  e=1.976E-08  Nicotiana tabacum
  8jiv-assembly1_CL  TM=9.787E-01  e=3.657E-08  Triticum aestivum